Protein AF-A0A662RLS1-F1 (afdb_monomer)

Structure (mmCIF, N/CA/C/O backbone):
data_AF-A0A662RLS1-F1
#
_entry.id   AF-A0A662RLS1-F1
#
loop_
_atom_site.group_PDB
_atom_site.id
_atom_site.type_symbol
_atom_site.label_atom_id
_atom_site.label_alt_id
_atom_site.label_comp_id
_atom_site.label_asym_id
_atom_site.label_entity_id
_atom_site.label_seq_id
_atom_site.pdbx_PDB_ins_code
_atom_site.Cartn_x
_atom_site.Cartn_y
_atom_site.Cartn_z
_atom_site.occupancy
_atom_site.B_iso_or_equiv
_atom_site.auth_seq_id
_atom_site.auth_comp_id
_atom_site.auth_asym_id
_atom_site.auth_atom_id
_atom_site.pdbx_PDB_model_num
ATOM 1 N N . MET A 1 1 ? -18.167 9.344 7.314 1.00 48.97 1 MET A N 1
ATOM 2 C CA . MET A 1 1 ? -17.831 8.683 6.035 1.00 48.97 1 MET A CA 1
ATOM 3 C C . MET A 1 1 ? -16.882 7.547 6.357 1.00 48.97 1 MET A C 1
ATOM 5 O O . MET A 1 1 ? -15.839 7.812 6.935 1.00 48.97 1 MET A O 1
ATOM 9 N N . GLY A 1 2 ? -17.283 6.297 6.119 1.00 59.06 2 GLY A N 1
ATOM 10 C CA . GLY A 1 2 ? -16.373 5.163 6.282 1.00 59.06 2 GLY A CA 1
ATOM 11 C C . GLY A 1 2 ? -15.361 5.167 5.143 1.00 59.06 2 GLY A C 1
ATOM 12 O O . GLY A 1 2 ? -15.749 5.335 3.991 1.00 59.06 2 GLY A O 1
ATOM 13 N N . TYR A 1 3 ? -14.082 5.025 5.463 1.00 65.50 3 TYR A N 1
ATOM 14 C CA . TYR A 1 3 ? -13.030 4.870 4.467 1.00 65.50 3 TYR A CA 1
ATOM 15 C C . TYR A 1 3 ? -13.148 3.468 3.863 1.00 65.50 3 TYR A C 1
ATOM 17 O O . TYR A 1 3 ? -12.899 2.475 4.550 1.00 65.50 3 TYR A O 1
ATOM 25 N N . VAL A 1 4 ? -13.567 3.375 2.600 1.00 70.38 4 VAL A N 1
ATOM 26 C CA . VAL A 1 4 ? -13.731 2.090 1.906 1.00 70.38 4 VAL A CA 1
ATOM 27 C C . VAL A 1 4 ? -12.446 1.793 1.135 1.00 70.38 4 VAL A C 1
ATOM 29 O O . VAL A 1 4 ? -12.119 2.559 0.233 1.00 70.38 4 VAL A O 1
ATOM 32 N N . PRO A 1 5 ? -11.701 0.722 1.469 1.00 70.69 5 PRO A N 1
ATOM 33 C CA . PRO A 1 5 ? -10.490 0.367 0.736 1.00 70.69 5 PRO A CA 1
ATOM 34 C C . PRO A 1 5 ? -10.808 -0.013 -0.711 1.00 70.69 5 PRO A C 1
ATOM 36 O O . PRO A 1 5 ? -11.802 -0.691 -0.973 1.00 70.69 5 PRO A O 1
ATOM 39 N N . CYS A 1 6 ? -9.910 0.316 -1.639 1.00 73.25 6 CYS A N 1
ATOM 40 C CA . CYS A 1 6 ? -10.006 -0.192 -3.002 1.00 73.25 6 CYS A CA 1
ATOM 41 C C . CYS A 1 6 ? -10.011 -1.723 -3.046 1.00 73.25 6 CYS A C 1
ATOM 43 O O . CYS A 1 6 ? -9.244 -2.406 -2.361 1.00 73.25 6 CYS A O 1
ATOM 45 N N . ARG A 1 7 ? -10.811 -2.255 -3.970 1.00 75.12 7 ARG A N 1
ATOM 46 C CA . ARG A 1 7 ? -11.022 -3.693 -4.177 1.00 75.12 7 ARG A CA 1
ATOM 47 C C . ARG A 1 7 ? -9.752 -4.495 -4.477 1.00 75.12 7 ARG A C 1
ATOM 49 O O . ARG A 1 7 ? -9.716 -5.696 -4.227 1.00 75.12 7 ARG A O 1
ATOM 56 N N . PHE A 1 8 ? -8.730 -3.854 -5.040 1.00 75.75 8 PHE A N 1
ATOM 57 C CA . PHE A 1 8 ? -7.513 -4.514 -5.518 1.00 75.75 8 PHE A CA 1
ATOM 58 C C . PHE A 1 8 ? -6.284 -4.269 -4.635 1.00 75.75 8 PHE A C 1
ATOM 60 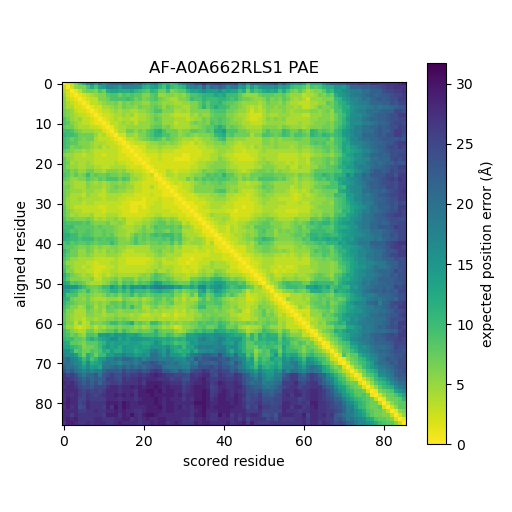O O . PHE A 1 8 ? -5.173 -4.583 -5.068 1.00 75.75 8 PHE A O 1
ATOM 67 N N . LEU A 1 9 ? -6.458 -3.712 -3.430 1.00 79.44 9 LEU A N 1
ATOM 68 C CA . LEU A 1 9 ? -5.342 -3.528 -2.504 1.00 79.44 9 LEU A CA 1
ATOM 69 C C . LEU A 1 9 ? -4.671 -4.862 -2.198 1.00 79.44 9 LEU A C 1
ATOM 71 O O . LEU A 1 9 ? -5.327 -5.844 -1.845 1.00 79.44 9 LEU A O 1
ATOM 75 N N . ASP A 1 10 ? -3.353 -4.869 -2.357 1.00 81.88 10 ASP A N 1
ATOM 76 C CA . ASP A 1 10 ? -2.534 -6.020 -2.049 1.00 81.88 10 ASP A CA 1
ATOM 77 C C . ASP A 1 10 ? -1.943 -5.900 -0.648 1.00 81.88 10 ASP A C 1
ATOM 79 O O . ASP A 1 10 ? -1.338 -4.885 -0.297 1.00 81.88 10 ASP A O 1
ATOM 83 N N . TYR A 1 11 ? -2.136 -6.953 0.138 1.00 83.00 11 TYR A N 1
ATOM 84 C CA . TYR A 1 11 ? -1.630 -7.089 1.502 1.00 83.00 11 TYR A CA 1
ATOM 85 C C . TYR A 1 11 ? -0.767 -8.346 1.659 1.00 83.00 11 TYR A C 1
ATOM 87 O O . TYR A 1 11 ? -0.572 -8.817 2.780 1.00 83.00 11 TYR A O 1
ATOM 95 N N . GLU A 1 12 ? -0.269 -8.904 0.555 1.00 81.06 12 GLU A N 1
ATOM 96 C CA . GLU A 1 12 ? 0.574 -10.089 0.602 1.00 81.06 12 GLU A CA 1
ATOM 97 C C . GLU A 1 12 ? 2.036 -9.734 0.941 1.00 81.06 12 GLU A C 1
ATOM 99 O O . GLU A 1 12 ? 2.561 -8.708 0.503 1.00 81.06 12 GLU A O 1
ATOM 104 N N . PRO A 1 13 ? 2.720 -10.562 1.749 1.00 76.00 13 PRO A N 1
ATOM 105 C CA . PRO A 1 13 ? 4.037 -10.259 2.313 1.00 76.00 13 PRO A CA 1
ATOM 106 C C . PRO A 1 13 ? 5.207 -10.498 1.343 1.00 76.00 13 PRO A C 1
ATOM 108 O O . PRO A 1 13 ? 6.305 -10.834 1.776 1.00 76.00 13 PRO A O 1
ATOM 111 N N . HIS A 1 14 ? 5.010 -10.347 0.032 1.00 79.25 14 HIS A N 1
ATOM 112 C CA . HIS A 1 14 ? 6.081 -10.508 -0.965 1.00 79.25 14 HIS A CA 1
ATOM 113 C C . HIS A 1 14 ? 6.874 -9.225 -1.239 1.00 79.25 14 HIS A C 1
ATOM 115 O 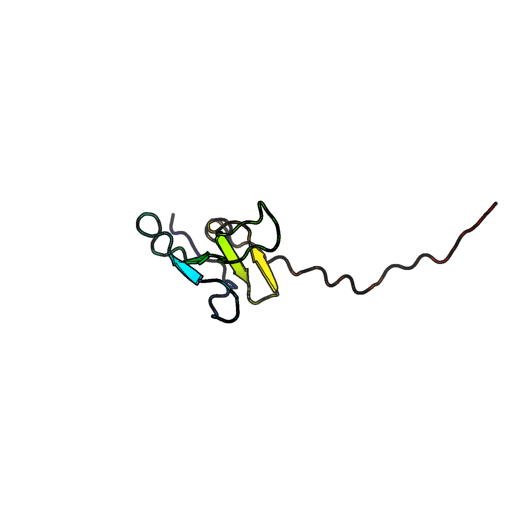O . HIS A 1 14 ? 7.808 -9.234 -2.041 1.00 79.25 14 HIS A O 1
ATOM 121 N N . TYR A 1 15 ? 6.517 -8.115 -0.594 1.00 75.19 15 TYR A N 1
ATOM 122 C CA . TYR A 1 15 ? 7.242 -6.852 -0.700 1.00 75.19 15 TYR A CA 1
ATOM 123 C C . TYR A 1 15 ? 8.245 -6.684 0.444 1.00 75.19 15 TYR A C 1
ATOM 125 O O . TYR A 1 15 ? 7.972 -7.060 1.579 1.00 75.19 15 TYR A O 1
ATOM 133 N N . ASP A 1 16 ? 9.370 -6.021 0.164 1.00 82.12 16 ASP A N 1
ATOM 134 C CA . ASP A 1 16 ? 10.331 -5.548 1.175 1.00 82.12 16 ASP A CA 1
ATOM 135 C C . ASP A 1 16 ? 9.752 -4.330 1.934 1.00 82.12 16 ASP A C 1
ATOM 137 O O . ASP A 1 16 ? 10.187 -3.182 1.792 1.00 82.12 16 ASP A O 1
ATOM 141 N N . ALA A 1 17 ? 8.643 -4.560 2.637 1.00 85.19 17 ALA A N 1
ATOM 142 C CA . ALA A 1 17 ? 7.880 -3.562 3.369 1.00 85.19 17 ALA A CA 1
ATOM 143 C C . ALA A 1 17 ? 7.107 -4.206 4.527 1.00 85.19 17 ALA A C 1
ATOM 145 O O . ALA A 1 17 ? 6.703 -5.362 4.469 1.00 85.19 17 ALA A O 1
ATOM 146 N N . GLU A 1 18 ? 6.845 -3.424 5.568 1.00 89.19 18 GLU A N 1
ATOM 147 C CA . GLU A 1 18 ? 6.092 -3.857 6.741 1.00 89.19 18 GLU A CA 1
ATOM 148 C C . GLU A 1 18 ? 4.638 -3.396 6.645 1.00 89.19 18 GLU A C 1
ATOM 150 O O . GLU A 1 18 ? 4.362 -2.208 6.465 1.00 89.19 18 GLU A O 1
ATOM 155 N N . LEU A 1 19 ? 3.688 -4.318 6.790 1.00 88.94 19 LEU A N 1
ATOM 156 C CA . LEU A 1 19 ? 2.271 -3.972 6.802 1.00 88.94 19 LEU A CA 1
ATOM 157 C C . LEU A 1 19 ? 1.890 -3.367 8.159 1.00 88.94 19 LEU A C 1
ATOM 159 O O . LEU A 1 19 ? 1.925 -4.04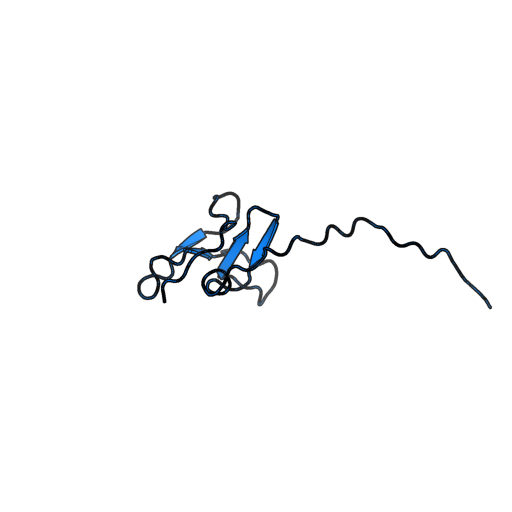1 9.187 1.00 88.94 19 LEU A O 1
ATOM 163 N N . ARG A 1 20 ? 1.491 -2.096 8.161 1.00 90.25 20 ARG A N 1
ATOM 164 C CA . ARG A 1 20 ? 1.092 -1.336 9.352 1.00 90.25 20 ARG A CA 1
ATOM 165 C C . ARG A 1 20 ? -0.340 -0.822 9.228 1.00 90.25 20 ARG A C 1
ATOM 167 O O . ARG A 1 20 ? -0.933 -0.816 8.150 1.00 90.25 20 ARG A O 1
ATOM 174 N N . THR A 1 21 ? -0.898 -0.377 10.349 1.00 89.44 21 THR A N 1
ATOM 175 C CA . THR A 1 21 ? -2.217 0.267 10.428 1.00 89.44 21 THR A CA 1
ATOM 176 C C . THR A 1 21 ? -2.077 1.726 10.838 1.00 89.44 21 THR A C 1
ATOM 178 O O . THR A 1 21 ? -1.207 2.050 11.646 1.00 89.44 21 THR A O 1
ATOM 181 N N . ALA A 1 22 ? -2.949 2.607 10.351 1.00 85.25 22 ALA A N 1
ATOM 182 C CA . ALA A 1 22 ? -2.978 4.025 10.735 1.00 85.25 22 ALA A CA 1
ATOM 183 C C . ALA A 1 22 ? -3.710 4.271 12.074 1.00 85.25 22 ALA A C 1
ATOM 185 O O . ALA A 1 22 ? -4.336 5.308 12.281 1.00 85.25 22 A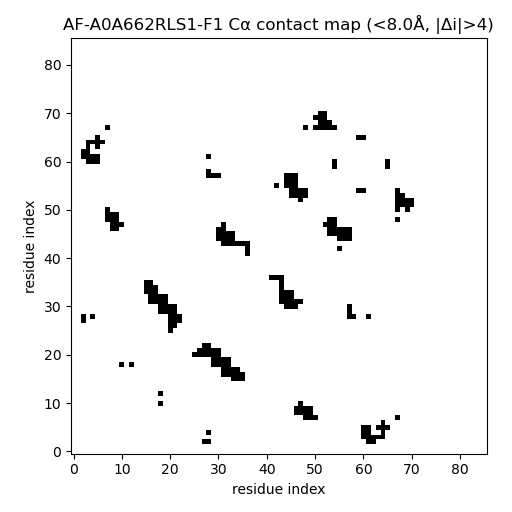LA A O 1
ATOM 186 N N . ALA A 1 23 ? -3.640 3.304 12.991 1.00 83.19 23 ALA A N 1
ATOM 187 C CA . ALA A 1 23 ? -4.154 3.441 14.347 1.00 83.19 23 ALA A CA 1
ATOM 188 C C . ALA A 1 23 ? -3.328 4.481 15.140 1.00 83.19 23 ALA A C 1
ATOM 190 O O . ALA A 1 23 ? -2.117 4.577 14.920 1.00 83.19 23 ALA A O 1
ATOM 191 N N . PRO A 1 24 ? -3.943 5.230 16.077 1.00 85.25 24 PRO A N 1
ATOM 192 C CA . PRO A 1 24 ? -5.327 5.086 16.548 1.00 85.25 24 PRO A CA 1
ATOM 193 C C . PRO A 1 24 ? -6.385 5.818 15.705 1.00 85.25 24 PRO A C 1
ATOM 195 O O . PRO A 1 24 ? -7.560 5.498 15.837 1.00 85.25 24 PRO A O 1
ATOM 198 N N . ASP A 1 25 ? -5.987 6.751 14.840 1.00 84.25 25 ASP A N 1
ATOM 199 C CA . ASP A 1 25 ? -6.909 7.650 14.127 1.00 84.25 25 ASP A CA 1
ATOM 200 C C . ASP A 1 25 ? -7.773 6.900 13.091 1.00 84.25 25 ASP A C 1
ATOM 202 O O . ASP A 1 25 ? -8.995 7.041 13.049 1.00 84.25 25 ASP A O 1
ATOM 206 N N . PHE A 1 26 ? -7.150 6.002 12.315 1.00 80.69 26 PHE A N 1
ATOM 207 C CA . PHE A 1 26 ? -7.815 5.184 11.293 1.00 80.69 26 PHE A CA 1
ATOM 208 C C . PHE A 1 26 ? -7.375 3.710 11.382 1.00 80.69 26 PHE A C 1
ATOM 210 O O . PHE A 1 26 ? -6.565 3.239 10.578 1.00 80.69 26 PHE A O 1
ATOM 217 N N . PRO A 1 27 ? -7.906 2.926 12.340 1.00 83.00 27 PRO A N 1
ATOM 218 C CA . PRO A 1 27 ? -7.459 1.549 12.591 1.00 83.00 27 PRO A CA 1
ATOM 219 C C . PRO A 1 27 ? -7.786 0.566 11.454 1.00 83.00 27 PRO A C 1
ATOM 221 O O . PRO A 1 27 ? -7.168 -0.488 11.340 1.00 83.00 27 PRO A O 1
ATOM 224 N N . HIS A 1 28 ? -8.741 0.916 10.594 1.00 78.69 28 HIS A N 1
ATOM 225 C CA . HIS A 1 28 ? -9.147 0.141 9.420 1.00 78.69 28 HIS A CA 1
ATOM 226 C C . HIS A 1 28 ? -8.294 0.446 8.173 1.00 78.69 28 HIS A C 1
ATOM 228 O O . HIS A 1 28 ? -8.370 -0.284 7.181 1.00 78.69 28 HIS A O 1
ATOM 234 N N . VAL A 1 29 ? -7.475 1.504 8.212 1.00 83.50 29 VAL A N 1
ATOM 235 C CA . VAL A 1 29 ? -6.571 1.874 7.118 1.00 83.50 29 VAL A CA 1
ATOM 236 C C . VAL A 1 29 ? -5.251 1.132 7.287 1.00 83.50 29 VAL A C 1
ATOM 238 O O . VAL A 1 29 ? -4.522 1.337 8.262 1.00 83.50 29 VAL A O 1
ATOM 241 N N . ARG A 1 30 ? -4.942 0.258 6.326 1.00 85.00 30 ARG A N 1
ATOM 242 C CA . ARG A 1 30 ? -3.721 -0.553 6.284 1.00 85.00 30 ARG A CA 1
ATOM 243 C C . ARG A 1 30 ? -2.802 -0.025 5.189 1.00 85.00 30 ARG A C 1
ATOM 245 O O . ARG A 1 30 ? -3.264 0.363 4.121 1.00 85.00 30 ARG A O 1
ATOM 252 N N . TYR A 1 31 ? -1.502 -0.008 5.448 1.00 87.88 31 TYR A N 1
ATOM 253 C CA . TYR A 1 31 ? -0.508 0.478 4.497 1.00 87.88 31 TYR A CA 1
ATOM 254 C C . TYR A 1 31 ? 0.828 -0.236 4.650 1.00 87.88 31 TYR A C 1
ATOM 256 O O . TYR A 1 31 ? 1.158 -0.759 5.711 1.00 87.88 31 TYR A O 1
ATOM 264 N N . TRP A 1 32 ? 1.621 -0.203 3.589 1.00 88.75 32 TRP A N 1
ATOM 265 C CA . TRP A 1 32 ? 2.970 -0.740 3.568 1.00 88.75 32 TRP A CA 1
ATOM 266 C C . TRP A 1 32 ? 3.977 0.340 3.934 1.00 88.75 32 TRP A C 1
ATOM 268 O O . TRP A 1 32 ? 4.039 1.392 3.296 1.00 88.75 32 TRP A O 1
ATOM 278 N N . HIS A 1 33 ? 4.778 0.072 4.957 1.00 89.19 33 HIS A N 1
ATOM 279 C CA . HIS A 1 33 ? 5.907 0.889 5.360 1.00 89.19 33 HIS A CA 1
ATOM 280 C C . HIS A 1 33 ? 7.193 0.297 4.794 1.00 89.19 33 HIS A C 1
ATOM 282 O O . HIS A 1 33 ? 7.658 -0.757 5.218 1.00 89.19 33 HIS A O 1
ATOM 288 N N . ARG A 1 34 ? 7.785 0.977 3.820 1.00 86.38 34 ARG A N 1
ATOM 289 C CA . ARG A 1 34 ? 9.053 0.563 3.228 1.00 86.38 34 ARG A CA 1
ATOM 290 C C . ARG A 1 34 ? 10.206 0.926 4.153 1.00 86.38 34 ARG A C 1
ATOM 292 O O . ARG A 1 34 ? 10.459 2.108 4.393 1.00 86.38 34 ARG A O 1
ATOM 299 N N . THR A 1 35 ? 10.942 -0.086 4.591 1.00 84.31 35 THR A N 1
ATOM 300 C CA . THR A 1 35 ? 12.202 0.072 5.329 1.00 84.31 35 THR A CA 1
ATOM 301 C C . THR A 1 35 ? 13.302 0.611 4.412 1.00 84.31 35 THR A C 1
ATOM 303 O O . THR A 1 35 ? 14.065 1.492 4.812 1.00 84.31 35 THR A O 1
ATOM 306 N N . LYS A 1 36 ? 13.324 0.162 3.146 1.00 82.56 36 LYS A N 1
ATOM 307 C CA . LYS A 1 36 ? 14.262 0.611 2.110 1.00 82.56 36 LYS A CA 1
ATOM 308 C C . LYS A 1 36 ? 13.552 1.315 0.949 1.00 82.56 36 LYS A C 1
ATOM 310 O O . LYS A 1 36 ? 12.710 0.749 0.242 1.00 82.56 36 LYS A O 1
ATOM 315 N N . VAL A 1 37 ? 13.919 2.576 0.725 1.00 81.69 37 VAL A N 1
ATOM 316 C CA . VAL A 1 37 ? 13.458 3.382 -0.416 1.00 81.69 37 VAL A CA 1
ATOM 317 C C . VAL A 1 37 ? 14.483 3.358 -1.557 1.00 81.69 37 VAL A C 1
ATOM 319 O O . VAL A 1 37 ? 15.675 3.236 -1.288 1.00 81.69 37 VAL A O 1
ATOM 322 N N . PRO A 1 38 ? 14.052 3.449 -2.830 1.00 79.81 38 PRO A N 1
ATOM 323 C CA . PRO A 1 38 ? 14.949 3.331 -3.977 1.00 79.81 38 PRO A CA 1
ATOM 324 C C . PRO A 1 38 ? 15.725 4.626 -4.258 1.00 79.81 38 PRO A C 1
ATOM 326 O O . PRO A 1 38 ? 16.741 4.580 -4.937 1.00 79.81 38 PRO A O 1
ATOM 329 N N . PHE A 1 39 ? 15.247 5.767 -3.753 1.00 81.88 39 PHE A N 1
ATOM 330 C CA . PHE A 1 39 ? 15.887 7.076 -3.862 1.00 81.88 39 PHE A CA 1
ATOM 331 C C . PHE A 1 39 ? 15.475 7.970 -2.684 1.00 81.88 39 PHE A C 1
ATOM 333 O O . PHE A 1 39 ? 14.452 7.728 -2.031 1.00 81.88 39 PHE A O 1
ATOM 340 N N . GLU A 1 40 ? 16.276 8.998 -2.409 1.00 80.12 40 GLU A N 1
ATOM 341 C CA . GLU A 1 40 ? 16.004 9.989 -1.366 1.00 80.12 40 GLU A CA 1
ATOM 342 C C . GLU A 1 40 ? 14.744 10.800 -1.709 1.00 80.12 40 GLU A C 1
ATOM 344 O O . GLU A 1 40 ? 14.590 11.289 -2.825 1.00 80.12 40 GLU A O 1
ATOM 349 N N . GLY A 1 41 ? 13.797 10.880 -0.771 1.00 80.62 41 GLY A N 1
ATOM 350 C CA . GLY A 1 41 ? 12.491 11.516 -0.988 1.00 80.62 41 GLY A CA 1
ATOM 351 C C . GLY A 1 41 ? 11.392 10.591 -1.526 1.00 80.62 41 GLY A C 1
ATOM 352 O O . GLY A 1 41 ? 10.247 11.024 -1.658 1.00 80.62 41 GLY A O 1
ATOM 353 N N . ALA A 1 42 ? 11.676 9.310 -1.798 1.00 82.06 42 ALA A N 1
ATOM 354 C CA . ALA A 1 42 ? 10.614 8.379 -2.176 1.00 82.06 42 ALA A CA 1
ATOM 355 C C . ALA A 1 42 ? 9.649 8.118 -0.997 1.00 82.06 42 ALA A C 1
ATOM 357 O O . ALA A 1 42 ? 10.086 8.017 0.156 1.00 82.06 42 ALA A O 1
ATOM 358 N N . PRO A 1 43 ? 8.343 7.931 -1.264 1.00 82.81 43 PRO A N 1
ATOM 359 C CA . PRO A 1 43 ? 7.366 7.680 -0.216 1.00 82.81 43 PRO A CA 1
ATOM 360 C C . PRO A 1 43 ? 7.646 6.342 0.474 1.00 82.81 43 PRO A C 1
ATOM 362 O O . PRO A 1 43 ? 7.733 5.291 -0.170 1.00 82.81 43 PRO A O 1
ATOM 365 N N . ARG A 1 44 ? 7.771 6.393 1.804 1.00 86.94 44 ARG A N 1
ATOM 366 C CA . ARG A 1 44 ? 7.909 5.203 2.656 1.00 86.94 44 ARG A CA 1
ATOM 367 C C . ARG A 1 44 ? 6.570 4.526 2.910 1.00 86.94 44 ARG A C 1
ATOM 369 O O . ARG A 1 44 ? 6.505 3.305 2.896 1.00 86.94 44 ARG A O 1
ATOM 376 N N . ASN A 1 45 ? 5.519 5.315 3.115 1.00 88.25 45 ASN A N 1
ATOM 377 C CA . ASN A 1 45 ? 4.173 4.817 3.382 1.00 88.25 45 ASN A CA 1
ATOM 378 C C . ASN A 1 45 ? 3.406 4.740 2.065 1.00 88.25 45 ASN A C 1
ATOM 380 O O . ASN A 1 45 ? 3.062 5.769 1.484 1.00 88.25 45 ASN A O 1
ATOM 384 N N . VAL A 1 46 ? 3.171 3.528 1.580 1.00 85.44 46 VAL A N 1
ATOM 385 C CA . VAL A 1 46 ? 2.570 3.276 0.268 1.00 85.44 46 VAL A CA 1
ATOM 386 C C . VAL A 1 46 ? 1.486 2.213 0.367 1.00 85.44 46 VAL A C 1
ATOM 388 O O . VAL A 1 46 ? 1.369 1.508 1.366 1.00 85.44 46 VAL A O 1
ATOM 391 N N . GLN A 1 47 ? 0.692 2.082 -0.687 1.00 86.81 47 GLN A N 1
ATOM 392 C CA . GLN A 1 47 ? -0.168 0.921 -0.889 1.00 86.81 47 GLN A CA 1
ATOM 393 C C . GLN A 1 47 ? 0.219 0.227 -2.191 1.00 86.81 47 GLN A C 1
ATOM 395 O O . GLN A 1 47 ? 0.614 0.888 -3.156 1.00 86.81 47 GLN A O 1
ATOM 400 N N . PHE A 1 48 ? 0.113 -1.096 -2.218 1.00 83.00 48 PHE A N 1
ATOM 401 C CA . PHE A 1 48 ? 0.332 -1.894 -3.418 1.00 83.00 48 PHE A CA 1
ATOM 402 C C . PHE A 1 48 ? -0.999 -2.416 -3.939 1.00 83.00 48 PHE A C 1
ATOM 404 O O . PHE A 1 48 ? -1.967 -2.532 -3.188 1.00 83.00 48 PHE A O 1
ATOM 411 N N . CYS A 1 49 ? -1.051 -2.696 -5.236 1.00 80.25 49 CYS A N 1
ATOM 412 C CA . CYS A 1 49 ? -2.237 -3.232 -5.879 1.00 80.25 49 CYS A CA 1
ATOM 413 C C . CYS A 1 49 ? -1.919 -4.517 -6.639 1.00 80.25 49 CYS A C 1
ATOM 415 O O . CYS A 1 49 ? -0.926 -4.588 -7.366 1.00 80.25 49 CYS A O 1
ATOM 417 N N . ARG A 1 50 ? -2.813 -5.506 -6.529 1.00 73.50 50 ARG A N 1
ATOM 418 C CA . ARG A 1 50 ? -2.678 -6.834 -7.153 1.00 73.50 50 AR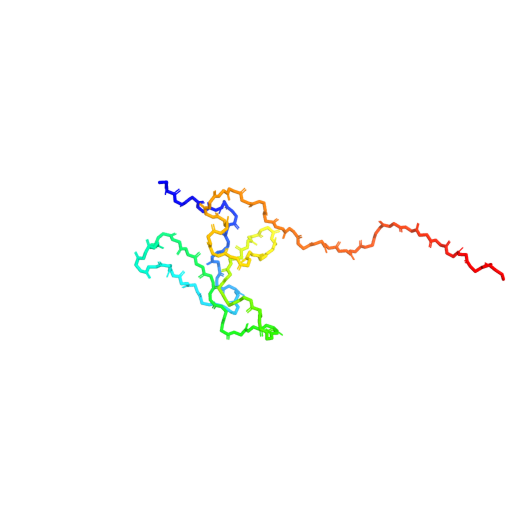G A CA 1
ATOM 419 C C . ARG A 1 50 ? -2.606 -6.803 -8.672 1.00 73.50 50 ARG A C 1
ATOM 421 O O . ARG A 1 50 ? -1.956 -7.646 -9.274 1.00 73.50 50 ARG A O 1
ATOM 428 N N . LYS A 1 51 ? -3.263 -5.825 -9.298 1.00 65.38 51 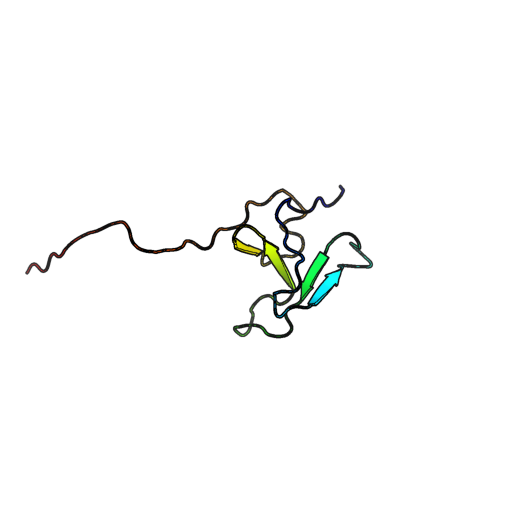LYS A N 1
ATOM 429 C CA . LYS A 1 51 ? -3.313 -5.676 -10.759 1.00 65.38 51 LYS A CA 1
ATOM 430 C C . LYS A 1 51 ? -2.015 -5.155 -11.391 1.00 65.38 51 LYS A C 1
ATOM 432 O O . LYS A 1 51 ? -1.952 -5.133 -12.610 1.00 65.38 51 LYS A O 1
ATOM 437 N N . ARG A 1 52 ? -0.992 -4.837 -10.578 1.00 59.31 52 ARG A N 1
ATOM 438 C CA . ARG A 1 52 ? 0.247 -4.082 -10.868 1.00 59.31 52 ARG A CA 1
ATOM 439 C C . ARG A 1 52 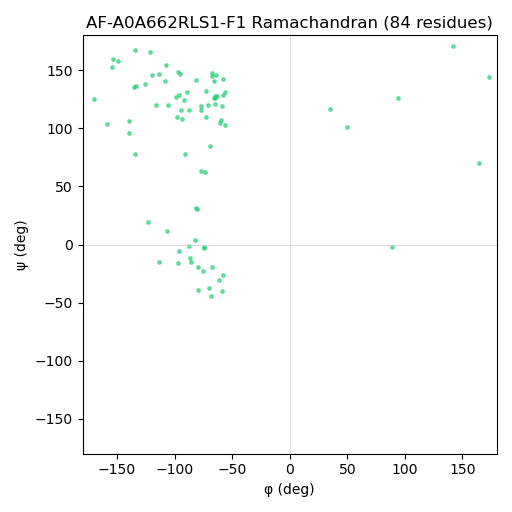? 0.083 -2.591 -10.539 1.00 59.31 52 ARG A C 1
ATOM 441 O O . ARG A 1 52 ? -0.860 -1.958 -10.992 1.00 59.31 52 ARG A O 1
ATOM 448 N N . GLY A 1 53 ? 0.991 -2.047 -9.719 1.00 67.06 53 GLY A N 1
ATOM 449 C CA . GLY A 1 53 ? 1.035 -0.620 -9.370 1.00 67.06 53 GLY A CA 1
ATOM 450 C C . GLY A 1 53 ? 1.417 -0.310 -7.915 1.00 67.06 53 GLY A C 1
ATOM 451 O O . GLY A 1 53 ? 1.500 -1.191 -7.057 1.00 67.06 53 GLY A O 1
ATOM 452 N N . ARG A 1 54 ? 1.645 0.981 -7.643 1.00 74.38 54 ARG A N 1
ATOM 453 C CA . ARG A 1 54 ? 1.935 1.566 -6.322 1.00 74.38 54 ARG A CA 1
ATOM 454 C C . ARG A 1 54 ? 1.112 2.834 -6.153 1.00 74.38 54 ARG A C 1
ATOM 456 O O . ARG A 1 54 ? 1.155 3.705 -7.015 1.00 74.38 54 ARG A O 1
ATOM 463 N N . ILE A 1 55 ? 0.496 3.002 -4.992 1.00 75.31 55 ILE A N 1
ATOM 464 C CA . ILE A 1 55 ? -0.172 4.240 -4.598 1.00 75.31 55 ILE A CA 1
ATOM 465 C C . ILE A 1 55 ? 0.711 4.937 -3.569 1.00 75.31 55 ILE A C 1
ATOM 467 O O . ILE A 1 55 ? 1.020 4.386 -2.513 1.00 75.31 55 ILE A O 1
ATOM 471 N N . ALA A 1 56 ? 1.139 6.156 -3.891 1.00 72.50 56 ALA A N 1
ATOM 472 C CA . ALA A 1 56 ? 2.047 6.945 -3.057 1.00 72.50 56 ALA A CA 1
ATOM 473 C C . ALA A 1 56 ? 1.379 7.545 -1.802 1.00 72.50 56 ALA A C 1
ATOM 475 O O . ALA A 1 56 ? 2.052 8.204 -1.018 1.00 72.50 56 ALA A O 1
ATOM 476 N N . GLY A 1 57 ? 0.069 7.338 -1.610 1.00 75.81 57 GLY A N 1
ATOM 477 C CA . GLY A 1 57 ? -0.674 7.807 -0.441 1.00 75.81 57 GLY A CA 1
ATOM 478 C C . GLY A 1 57 ? -1.575 6.729 0.156 1.00 75.81 57 GLY A C 1
ATOM 479 O O . GLY A 1 57 ? -2.294 6.027 -0.555 1.00 75.81 57 GLY A O 1
ATOM 480 N N . ILE A 1 58 ? -1.561 6.634 1.485 1.00 81.81 58 ILE A N 1
ATOM 481 C CA . ILE A 1 58 ? -2.294 5.608 2.241 1.00 81.81 58 ILE A CA 1
ATOM 482 C C . ILE A 1 58 ? -3.802 5.871 2.317 1.00 81.81 58 ILE A C 1
ATOM 484 O O . ILE A 1 58 ? -4.570 4.934 2.457 1.00 81.81 58 ILE A O 1
ATOM 488 N N . PHE A 1 59 ? -4.236 7.124 2.153 1.00 79.69 59 PHE A N 1
ATOM 489 C CA . PHE A 1 59 ? -5.658 7.493 2.145 1.00 79.69 59 PHE A CA 1
ATOM 490 C C . PHE A 1 59 ? -6.248 7.613 0.740 1.00 79.69 59 PHE A C 1
ATOM 492 O O . PHE A 1 59 ? -7.464 7.578 0.594 1.00 79.69 59 PHE A O 1
ATOM 499 N N . GLN A 1 60 ? -5.407 7.704 -0.299 1.00 74.12 60 GLN A N 1
ATOM 500 C CA . GLN A 1 60 ? -5.871 7.926 -1.674 1.00 74.12 60 GLN A CA 1
ATOM 501 C C . GLN A 1 60 ? -6.826 6.818 -2.142 1.00 74.12 60 GLN A C 1
ATOM 503 O O . GLN A 1 60 ? -7.850 7.113 -2.741 1.00 74.12 60 GLN A O 1
ATOM 508 N N . CYS A 1 61 ? -6.550 5.558 -1.790 1.00 71.88 61 CYS A N 1
ATOM 509 C CA . CYS A 1 61 ? -7.418 4.423 -2.133 1.00 71.88 61 CYS A CA 1
ATOM 510 C C . CYS A 1 61 ? -8.613 4.207 -1.186 1.00 71.88 61 CYS A C 1
ATOM 512 O O . CYS A 1 61 ? -9.306 3.202 -1.295 1.00 71.88 61 CYS A O 1
ATOM 514 N N . TYR A 1 62 ? -8.805 5.089 -0.208 1.00 73.44 62 TYR A N 1
ATOM 515 C CA . TYR A 1 62 ? -9.841 4.966 0.818 1.00 73.44 62 TYR A CA 1
ATOM 516 C C . TYR A 1 62 ? -10.913 6.065 0.718 1.00 73.44 62 TYR A C 1
ATOM 518 O O . TYR A 1 62 ? -11.977 5.952 1.327 1.00 73.44 62 TYR A O 1
ATOM 526 N N . THR A 1 63 ? -10.628 7.135 -0.032 1.00 66.94 63 THR A N 1
ATOM 527 C CA . THR A 1 63 ? -11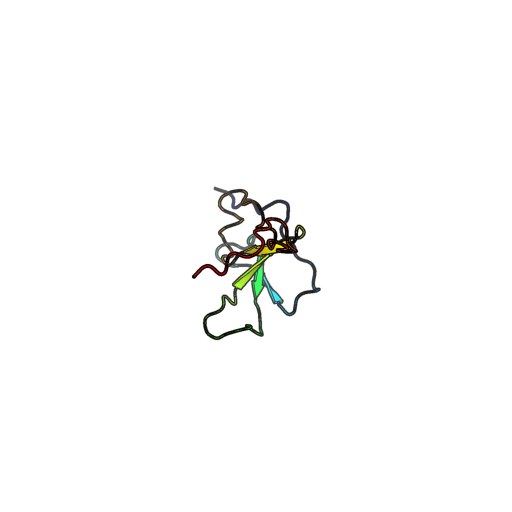.509 8.294 -0.259 1.00 66.94 63 THR A CA 1
ATOM 528 C C . THR A 1 63 ? -12.330 8.204 -1.553 1.00 66.94 63 THR A C 1
ATOM 530 O O . THR A 1 63 ? -13.180 9.054 -1.795 1.00 66.94 63 THR A O 1
ATOM 533 N N . GLY A 1 64 ? -12.087 7.182 -2.373 1.00 62.38 64 GLY A N 1
ATOM 534 C CA . GLY A 1 64 ? -12.770 6.880 -3.632 1.00 62.38 64 GLY A CA 1
ATOM 535 C C . GLY A 1 64 ? -12.049 5.720 -4.319 1.00 62.38 64 GLY A C 1
ATOM 536 O O . GLY A 1 64 ? -10.830 5.608 -4.182 1.00 62.38 64 GLY A O 1
ATOM 537 N N . GLU A 1 65 ? -12.776 4.826 -4.996 1.00 59.94 65 GLU A N 1
ATOM 538 C CA . GLU A 1 65 ? -12.156 3.728 -5.748 1.00 59.94 65 GLU A CA 1
ATOM 539 C C . GLU A 1 65 ? -11.240 4.314 -6.830 1.00 59.94 65 GLU A C 1
ATOM 541 O O . GLU A 1 65 ? -11.704 4.837 -7.839 1.00 59.94 65 GLU A O 1
ATOM 546 N N . LEU A 1 66 ? -9.930 4.257 -6.596 1.00 62.53 66 LEU A N 1
ATOM 547 C CA . LEU A 1 66 ? -8.933 4.607 -7.597 1.00 62.53 66 LEU A CA 1
ATOM 548 C C . LEU A 1 66 ? -8.589 3.364 -8.408 1.00 62.53 66 LEU A C 1
ATOM 550 O O . LEU A 1 66 ? -8.286 2.302 -7.853 1.00 62.53 66 LEU A O 1
ATOM 554 N N . GLU A 1 67 ? -8.598 3.509 -9.729 1.00 58.94 67 GLU A N 1
ATOM 555 C CA . GLU A 1 67 ? -8.040 2.500 -10.617 1.00 58.94 67 GLU A CA 1
ATOM 556 C C . GLU A 1 67 ? -6.537 2.382 -10.351 1.00 58.94 67 GLU A C 1
ATOM 558 O O . GLU A 1 67 ? -5.799 3.369 -10.295 1.00 58.94 67 GLU A O 1
ATOM 563 N N . CYS A 1 68 ? -6.074 1.156 -10.121 1.00 61.66 68 CYS A N 1
ATOM 564 C CA . CYS A 1 68 ? -4.656 0.905 -9.939 1.00 61.66 68 CYS A CA 1
ATOM 565 C C . CYS A 1 68 ? -3.929 1.217 -11.243 1.00 61.66 68 CYS A C 1
ATOM 567 O O . CYS A 1 68 ? -4.224 0.598 -12.260 1.00 61.66 68 CYS A O 1
ATOM 569 N N . TYR A 1 69 ? -2.978 2.149 -11.202 1.00 54.81 69 TYR A N 1
ATOM 570 C CA . TYR A 1 69 ? -2.113 2.432 -12.341 1.00 54.81 69 TYR A CA 1
ATOM 571 C C . TYR A 1 69 ? -1.337 1.170 -12.728 1.00 54.81 69 TYR A C 1
ATOM 573 O O . TYR A 1 69 ? -0.390 0.791 -12.031 1.00 54.81 69 TYR A O 1
ATOM 581 N N . GLU A 1 70 ? -1.720 0.552 -13.845 1.00 51.34 70 GLU A N 1
ATOM 582 C CA . GLU A 1 70 ? -0.880 -0.425 -14.525 1.00 51.34 70 GLU A CA 1
ATOM 583 C C . GLU A 1 70 ? 0.462 0.256 -14.845 1.00 51.34 70 GLU A C 1
ATOM 585 O O . GLU A 1 70 ? 0.475 1.382 -15.359 1.00 51.34 70 GLU A O 1
ATOM 590 N N . PRO A 1 71 ? 1.618 -0.358 -14.533 1.00 46.84 71 PRO A N 1
ATOM 591 C CA . PRO A 1 71 ? 2.858 0.091 -15.129 1.00 46.84 71 PRO A CA 1
ATOM 592 C C . PRO A 1 71 ? 2.655 -0.058 -16.630 1.00 46.84 71 PRO A C 1
ATOM 594 O O . PRO A 1 71 ? 2.374 -1.159 -17.101 1.00 46.84 71 PRO A O 1
ATOM 597 N N . VAL A 1 72 ? 2.744 1.049 -17.364 1.00 47.34 72 VAL A N 1
ATOM 598 C CA . VAL A 1 72 ? 2.754 1.013 -18.823 1.00 47.34 72 VAL A CA 1
ATOM 599 C C . VAL A 1 72 ? 3.921 0.107 -19.197 1.00 47.34 72 VAL A C 1
ATOM 601 O O . VAL A 1 72 ? 5.084 0.487 -19.049 1.00 47.34 72 VAL A O 1
ATOM 604 N N . GLU A 1 73 ? 3.621 -1.129 -19.585 1.00 44.09 73 GLU A N 1
ATOM 605 C CA . GLU A 1 73 ? 4.58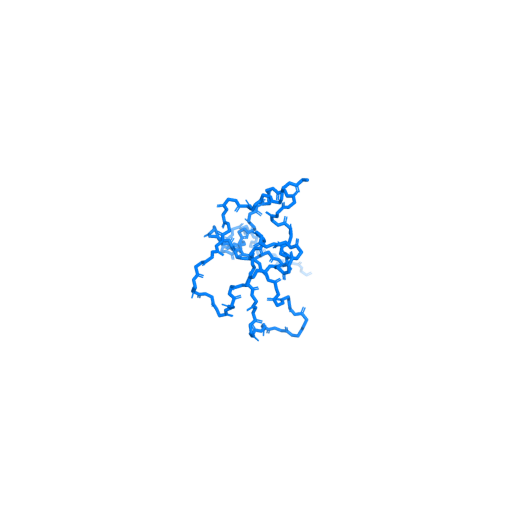9 -2.028 -20.185 1.00 44.09 73 GLU A CA 1
ATOM 606 C C . GLU A 1 73 ? 4.859 -1.409 -21.555 1.00 44.09 73 GLU A C 1
ATOM 608 O O . GLU A 1 73 ? 4.165 -1.683 -22.527 1.00 44.09 73 GLU A O 1
ATOM 613 N N . ASN A 1 74 ? 5.775 -0.440 -21.621 1.00 41.00 74 ASN A N 1
ATOM 614 C CA . ASN A 1 74 ? 6.156 0.186 -22.880 1.00 41.00 74 ASN A CA 1
ATOM 615 C C . ASN A 1 74 ? 7.094 -0.775 -23.623 1.00 41.00 74 ASN A C 1
ATOM 617 O O . ASN A 1 74 ? 8.276 -0.507 -23.813 1.00 41.00 74 ASN A O 1
ATOM 621 N N . ALA A 1 75 ? 6.558 -1.940 -23.978 1.00 47.09 75 ALA A N 1
ATOM 622 C CA . ALA A 1 75 ? 7.077 -2.794 -25.026 1.00 47.09 75 ALA A CA 1
ATOM 623 C C . ALA A 1 75 ? 6.378 -2.379 -26.334 1.00 47.09 75 ALA A C 1
ATOM 625 O O . ALA A 1 75 ? 5.408 -2.986 -26.770 1.00 47.09 75 ALA A O 1
ATOM 626 N N . GLU A 1 76 ? 6.861 -1.262 -26.885 1.00 60.53 76 GLU A N 1
ATOM 627 C CA . GLU A 1 76 ? 6.967 -0.959 -28.320 1.00 60.53 76 GLU A CA 1
ATOM 628 C C . GLU A 1 76 ? 5.730 -1.173 -29.227 1.00 60.53 76 GLU A C 1
ATOM 630 O O . GLU A 1 76 ? 5.523 -2.255 -29.769 1.00 60.53 76 GLU A O 1
ATOM 635 N N . ALA A 1 77 ? 5.001 -0.096 -29.565 1.00 48.38 77 ALA A N 1
ATOM 636 C CA . ALA A 1 77 ? 4.207 -0.034 -30.805 1.00 48.38 77 ALA A CA 1
ATOM 637 C C . ALA A 1 77 ? 3.892 1.412 -31.242 1.00 48.38 77 ALA A C 1
ATOM 639 O O . ALA A 1 77 ? 2.996 2.061 -30.710 1.00 48.38 77 ALA A O 1
ATOM 640 N N . GLY A 1 78 ? 4.602 1.905 -32.260 1.00 41.69 78 GLY A N 1
ATOM 641 C CA . GLY A 1 78 ? 4.299 3.178 -32.924 1.00 41.69 78 GLY A CA 1
ATOM 642 C C . GLY A 1 78 ? 5.465 3.658 -33.777 1.00 41.69 78 GLY A C 1
ATOM 643 O O . GLY A 1 78 ? 6.185 4.571 -33.395 1.00 41.69 78 GLY A O 1
ATOM 644 N N . GLY A 1 79 ? 5.728 2.965 -34.885 1.00 50.91 79 GLY A N 1
ATOM 645 C CA . GLY A 1 79 ? 6.900 3.214 -35.714 1.00 50.91 79 GLY A CA 1
ATOM 646 C C . GLY A 1 79 ? 6.897 4.577 -36.399 1.00 50.91 79 GLY A C 1
ATOM 647 O O . GLY A 1 79 ? 5.909 4.964 -37.006 1.00 50.91 79 GLY A O 1
ATOM 648 N N . GLU A 1 80 ? 8.066 5.210 -36.459 1.00 48.09 80 GLU A N 1
ATOM 649 C CA . GLU A 1 80 ? 8.405 6.041 -37.607 1.00 48.09 80 GLU A CA 1
ATOM 650 C C . GLU A 1 80 ? 9.870 5.829 -37.992 1.00 48.09 80 GLU A C 1
ATOM 652 O O . GLU A 1 80 ? 10.827 6.215 -37.319 1.00 48.09 80 GLU A O 1
ATOM 657 N N . LYS A 1 81 ? 10.033 5.104 -39.100 1.00 49.94 81 LYS A N 1
ATOM 658 C CA . LYS A 1 81 ? 11.307 4.892 -39.771 1.00 49.94 81 LYS A CA 1
ATOM 659 C C . LYS A 1 81 ? 11.798 6.237 -40.311 1.00 49.94 81 LYS A C 1
ATOM 661 O O . LYS A 1 81 ? 11.114 6.859 -41.111 1.00 49.94 81 LYS A O 1
ATOM 666 N N . LYS A 1 82 ? 13.028 6.594 -39.935 1.00 55.41 82 LYS A N 1
ATOM 667 C CA . LYS A 1 82 ? 14.026 7.372 -40.693 1.00 55.41 82 LYS A CA 1
ATOM 668 C C . LYS A 1 82 ? 13.499 8.489 -41.613 1.00 55.41 82 LYS A C 1
ATOM 670 O O . LYS A 1 82 ? 13.056 8.221 -42.727 1.00 55.41 82 LYS A O 1
ATOM 675 N N . LYS A 1 83 ? 13.866 9.734 -41.299 1.00 43.88 83 LYS A N 1
ATOM 676 C CA . LYS A 1 83 ? 14.305 10.687 -42.332 1.00 43.88 83 LYS A CA 1
ATOM 677 C C . LYS A 1 83 ? 15.495 11.512 -41.852 1.00 43.88 83 LYS A C 1
ATOM 679 O O . LYS A 1 83 ? 15.351 12.541 -41.210 1.00 43.88 83 LYS A O 1
ATOM 684 N N . TRP A 1 84 ? 16.684 11.051 -42.232 1.00 51.00 84 TRP A N 1
ATOM 685 C CA . TRP A 1 84 ? 17.788 11.950 -42.553 1.00 51.00 84 TRP A CA 1
ATOM 686 C C . TRP A 1 84 ? 17.459 12.636 -43.882 1.00 51.00 84 TRP A C 1
ATOM 688 O O . TRP A 1 84 ? 17.249 11.960 -44.892 1.00 51.00 84 TRP A O 1
ATOM 698 N N . LYS A 1 85 ? 17.373 13.965 -43.870 1.00 53.53 85 LYS A N 1
ATOM 699 C CA . LYS A 1 85 ? 17.356 14.842 -45.050 1.00 53.53 85 LYS A CA 1
ATOM 700 C C . LYS A 1 85 ? 17.492 16.275 -44.520 1.00 53.53 85 LYS A C 1
ATOM 702 O O . LYS A 1 85 ? 16.669 16.652 -43.700 1.00 53.53 85 LYS A O 1
ATOM 707 N N . LYS A 1 86 ? 18.431 17.123 -44.912 1.00 52.03 86 LYS A N 1
ATOM 708 C CA . LYS A 1 86 ? 19.596 17.103 -45.802 1.00 52.03 86 LYS A CA 1
ATOM 709 C C . LYS A 1 86 ? 20.399 18.340 -45.391 1.00 52.03 86 LYS A C 1
ATOM 711 O O . LYS A 1 86 ? 19.730 19.334 -45.030 1.00 52.03 86 LYS A O 1
#

Sequence (86 aa):
MGYVPCRFLDYEPHYDAELRTAAPDFPHVRYWHRTKVPFEGAPRNVQFCRKRGRIAGIFQCYTGELECYEPVENAEAGGEKKKWKK

Secondary structure (DSSP, 8-state):
------TTEE--TTSSSEEEEETTTEEEEEEEE-SS-SSTT--SEEEEETTS-EES-TTTTTSS-PPP------------------

Foldseek 3Di:
DWQDAAPFWDPDPPDQWDWDAPPDVGRPQIWTAHPDDPDPPQQRTWIAGPQDAIGSDSSPRRVDHDDGDHPPPPPDDDDDDDDDDD

Solvent-accessible surface area (backbone atoms only — not comparable to full-atom values): 5617 Å² total; per-residue (Å²): 132,84,71,52,70,34,94,50,64,46,84,69,86,88,54,82,45,47,84,43,57,49,55,86,88,37,65,86,43,64,32,31,38,36,84,70,66,97,50,93,88,53,71,40,52,21,34,41,32,71,85,37,41,73,39,74,43,62,57,60,36,25,79,43,82,58,82,66,55,58,70,80,77,82,77,78,89,83,87,78,83,82,82,91,81,132

Radius of gyration: 18.04 Å; Cα contacts (8 Å, |Δi|>4): 128; chains: 1; bounding box: 37×28×62 Å

pLDDT: mean 71.76, std 14.3, range [41.0, 90.25]

Mean predicted aligned error: 11.32 Å